Protein AF-A0A961CXF4-F1 (afdb_monomer_lite)

Sequence (106 aa):
MPPSPPNDPLGRQRLSGFVAPPQRRCVPLQGPDESPSSSRGDRNREHRPACDPPIRRRPVTARDLDQIAIATLRFLAVDQVEAAKSGHPGAPLGLAPAAHVLWSRF

Foldseek 3Di:
DPDDDDDDPPPPDDDPDCPDDPPPDPDPDDDDDDDDDDDDDDPPPDPPPDDDDPPDDDDQDPVNVLVVQLVVQLVVLVVVCVVVVDDDSVVSNVCSNVVSCVVVPD

pLDDT: mean 72.76, std 18.28, range [39.41, 96.0]

Structure (mmCIF, N/CA/C/O backbone):
data_AF-A0A961CXF4-F1
#
_entry.id   AF-A0A961CXF4-F1
#
loop_
_atom_site.group_PDB
_atom_site.id
_atom_site.type_symbol
_atom_site.label_atom_id
_atom_site.label_alt_id
_atom_site.label_comp_id
_atom_site.label_asym_id
_atom_site.label_entity_id
_atom_site.label_seq_id
_atom_site.pdbx_PDB_ins_code
_atom_site.Cartn_x
_atom_site.Cart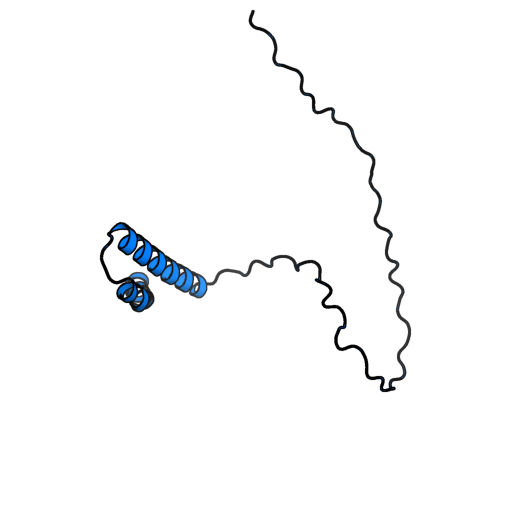n_y
_atom_site.Cartn_z
_atom_site.occupancy
_atom_site.B_iso_or_equiv
_atom_site.auth_seq_id
_atom_site.auth_comp_id
_atom_site.auth_asym_id
_atom_site.auth_atom_id
_atom_site.pdbx_PDB_model_num
ATOM 1 N N . MET A 1 1 ? 49.781 36.080 10.742 1.00 65.75 1 MET A N 1
ATOM 2 C CA . MET A 1 1 ? 49.097 36.705 9.588 1.00 65.75 1 MET A CA 1
ATOM 3 C C . MET A 1 1 ? 48.894 35.637 8.530 1.00 65.75 1 MET A C 1
ATOM 5 O O . MET A 1 1 ? 49.873 35.207 7.935 1.00 65.75 1 MET A O 1
ATOM 9 N N . PRO A 1 2 ? 47.685 35.065 8.473 1.00 56.41 2 PRO A N 1
ATOM 10 C CA . PRO A 1 2 ? 46.761 35.339 7.361 1.00 56.41 2 PRO A CA 1
ATOM 11 C C . PRO A 1 2 ? 45.579 36.264 7.750 1.00 56.41 2 PRO A C 1
ATOM 13 O O . PRO A 1 2 ? 45.368 36.494 8.941 1.00 56.41 2 PRO A O 1
ATOM 16 N N . PRO A 1 3 ? 44.901 36.865 6.749 1.00 65.75 3 PRO A N 1
ATOM 17 C CA . PRO A 1 3 ? 44.112 38.101 6.859 1.00 65.75 3 PRO A CA 1
ATOM 18 C C . PRO A 1 3 ? 42.637 37.933 7.275 1.00 65.75 3 PRO A C 1
ATOM 20 O O . PRO A 1 3 ? 42.062 36.851 7.191 1.00 65.75 3 PRO A O 1
ATOM 23 N N . SER A 1 4 ? 42.053 39.059 7.701 1.00 70.56 4 SER A N 1
ATOM 24 C CA . SER A 1 4 ? 40.657 39.291 8.095 1.00 70.56 4 SER A CA 1
ATOM 25 C C . SER A 1 4 ? 39.613 38.785 7.083 1.00 70.56 4 SER A C 1
ATOM 27 O O . SER A 1 4 ? 39.882 38.803 5.879 1.00 70.56 4 SER A O 1
ATOM 29 N N . PRO A 1 5 ? 38.403 38.398 7.541 1.00 72.31 5 PRO A N 1
ATOM 30 C CA . PRO A 1 5 ? 37.320 37.983 6.655 1.00 72.31 5 PRO A CA 1
ATOM 31 C C . PRO A 1 5 ? 36.855 39.123 5.722 1.00 72.31 5 PRO A C 1
ATOM 33 O O . PRO A 1 5 ? 36.889 40.294 6.114 1.00 72.31 5 PRO A O 1
ATOM 36 N N . PRO A 1 6 ? 36.423 38.792 4.491 1.00 67.56 6 PRO A N 1
ATOM 37 C CA . PRO A 1 6 ? 35.954 39.752 3.498 1.00 67.56 6 PRO A CA 1
ATOM 38 C C . PRO A 1 6 ? 34.571 40.337 3.829 1.00 67.56 6 PRO A C 1
ATOM 40 O O . PRO A 1 6 ? 33.699 39.665 4.370 1.00 67.56 6 PRO A O 1
ATOM 43 N N . ASN A 1 7 ? 34.419 41.608 3.448 1.00 59.34 7 ASN A N 1
ATOM 44 C CA . ASN A 1 7 ? 33.251 42.481 3.561 1.00 59.34 7 ASN A CA 1
ATOM 45 C C . ASN A 1 7 ? 31.908 41.822 3.204 1.00 59.34 7 ASN A C 1
ATOM 47 O O . ASN A 1 7 ? 31.755 41.301 2.101 1.00 59.34 7 ASN A O 1
ATOM 51 N N . ASP A 1 8 ? 30.918 41.980 4.087 1.00 58.62 8 ASP A N 1
ATOM 52 C CA . ASP A 1 8 ? 29.492 41.796 3.803 1.00 58.62 8 ASP A CA 1
ATOM 53 C C . ASP A 1 8 ? 29.010 42.837 2.769 1.00 58.62 8 ASP A C 1
ATOM 55 O O . ASP A 1 8 ? 28.983 44.032 3.076 1.00 58.62 8 ASP A O 1
ATOM 59 N N . PRO A 1 9 ? 28.577 42.445 1.555 1.00 58.28 9 PRO A N 1
ATOM 60 C CA . PRO A 1 9 ? 28.063 43.381 0.557 1.00 58.28 9 PRO A CA 1
ATOM 61 C C . PRO A 1 9 ? 26.539 43.562 0.631 1.00 58.28 9 PRO A C 1
ATOM 63 O O . PRO A 1 9 ? 25.942 44.145 -0.271 1.00 58.28 9 PRO A O 1
ATOM 66 N N . LEU A 1 10 ? 25.874 43.089 1.688 1.00 51.78 10 LEU A N 1
ATOM 67 C CA . LEU A 1 10 ? 24.434 43.282 1.857 1.00 51.78 10 LEU A CA 1
ATOM 68 C C . LEU A 1 10 ? 24.177 44.491 2.744 1.00 51.78 10 LEU A C 1
ATOM 70 O O . LEU A 1 10 ? 23.762 44.411 3.900 1.00 51.78 10 LEU A O 1
ATOM 74 N N . GLY A 1 11 ? 24.432 45.643 2.122 1.00 45.69 11 GLY A N 1
ATOM 75 C CA . GLY A 1 11 ? 23.940 46.937 2.544 1.00 45.69 11 GLY A CA 1
ATOM 76 C C . GLY A 1 11 ? 22.457 46.843 2.872 1.00 45.69 11 GLY A C 1
ATOM 77 O O . GLY A 1 11 ? 21.593 46.735 2.003 1.00 45.69 11 GLY A O 1
ATOM 78 N N . ARG A 1 12 ? 22.192 46.903 4.171 1.00 58.22 12 ARG A N 1
ATOM 79 C CA . ARG A 1 12 ? 20.904 47.152 4.798 1.00 58.22 12 ARG A CA 1
ATOM 80 C C . ARG A 1 12 ? 20.362 48.488 4.277 1.00 58.22 12 ARG A C 1
ATOM 82 O O . ARG A 1 12 ? 20.517 49.516 4.925 1.00 58.22 12 ARG A O 1
ATOM 89 N N . GLN A 1 13 ? 19.741 48.479 3.099 1.00 52.22 13 GLN A N 1
ATOM 90 C CA . GLN A 1 13 ? 19.024 49.626 2.553 1.00 52.22 13 GLN A CA 1
ATOM 91 C C . GLN A 1 13 ? 17.523 49.355 2.559 1.00 52.22 13 GLN A C 1
ATOM 93 O O . GLN A 1 13 ? 16.934 48.670 1.730 1.00 52.22 13 GLN A O 1
ATOM 98 N N . ARG A 1 14 ? 16.946 49.929 3.607 1.00 56.44 14 ARG A N 1
ATOM 99 C CA . ARG A 1 14 ? 15.556 50.284 3.836 1.00 56.44 14 ARG A CA 1
ATOM 100 C C . ARG A 1 14 ? 14.962 50.967 2.592 1.00 56.44 14 ARG A C 1
ATOM 102 O O . ARG A 1 14 ? 15.204 52.146 2.379 1.00 56.44 14 ARG A O 1
ATOM 109 N N . LEU A 1 15 ? 14.153 50.245 1.823 1.00 50.47 15 LEU A N 1
ATOM 110 C CA . LEU A 1 15 ? 13.222 50.808 0.837 1.00 50.47 15 LEU A CA 1
ATOM 111 C C . LEU A 1 15 ? 11.818 50.663 1.449 1.00 50.47 15 LEU A C 1
ATOM 113 O O . LEU A 1 15 ? 11.249 49.580 1.461 1.00 50.47 15 LEU A O 1
ATOM 117 N N . SER A 1 16 ? 11.276 51.628 2.202 1.00 55.47 16 SER A N 1
ATOM 118 C CA . SER A 1 16 ? 10.630 52.849 1.684 1.00 55.47 16 SER A CA 1
ATOM 119 C C . SER A 1 16 ? 9.969 52.640 0.318 1.00 55.47 16 SER A C 1
ATOM 121 O O . SER A 1 16 ? 10.325 53.270 -0.668 1.00 55.47 16 SER A O 1
ATOM 123 N N . GLY A 1 17 ? 9.016 51.710 0.278 1.00 51.38 17 GLY A N 1
ATOM 124 C CA . GLY A 1 17 ? 8.198 51.407 -0.895 1.00 51.38 17 GLY A CA 1
ATOM 125 C C . GLY A 1 17 ? 6.885 50.736 -0.505 1.00 51.38 17 GLY A C 1
ATOM 126 O O . GLY A 1 17 ? 6.444 49.807 -1.170 1.00 51.38 17 GLY A O 1
ATOM 127 N N . PHE A 1 18 ? 6.276 51.165 0.606 1.00 48.94 18 PHE A N 1
ATOM 128 C CA . PHE A 1 18 ? 4.901 50.806 0.948 1.00 48.94 18 PHE A CA 1
ATOM 129 C C . PHE A 1 18 ? 3.971 51.569 -0.003 1.00 48.94 18 PHE A C 1
ATOM 131 O O . PHE A 1 18 ? 3.428 52.618 0.337 1.00 48.94 18 PHE A O 1
ATOM 138 N N . VAL A 1 19 ? 3.835 51.074 -1.233 1.00 54.25 19 VAL A N 1
ATOM 139 C CA . VAL A 1 19 ? 2.686 51.420 -2.068 1.00 54.25 19 VAL A CA 1
ATOM 140 C C . VAL A 1 19 ? 1.498 50.722 -1.424 1.00 54.25 19 VAL A C 1
ATOM 142 O O . VAL A 1 19 ? 1.289 49.520 -1.585 1.00 54.25 19 VAL A O 1
ATOM 145 N N . ALA A 1 20 ? 0.773 51.481 -0.607 1.00 53.50 20 ALA A N 1
ATOM 146 C CA . ALA A 1 20 ? -0.490 51.050 -0.047 1.00 53.50 20 ALA A CA 1
ATOM 147 C C . ALA A 1 20 ? -1.431 50.651 -1.201 1.00 53.50 20 ALA A C 1
ATOM 149 O O . ALA A 1 20 ? -1.576 51.421 -2.156 1.00 53.50 20 ALA A O 1
ATOM 150 N N . PRO A 1 21 ? -2.077 49.475 -1.148 1.00 57.41 21 PRO A N 1
ATOM 151 C CA . PRO A 1 21 ? -3.104 49.133 -2.121 1.00 57.41 21 PRO A CA 1
ATOM 152 C C . PRO A 1 21 ? -4.257 50.147 -2.011 1.00 57.41 21 PRO A C 1
ATOM 154 O O . PRO A 1 21 ? -4.608 50.542 -0.893 1.00 57.41 21 PRO A O 1
ATOM 157 N N . PRO A 1 22 ? -4.871 50.589 -3.127 1.00 55.38 22 PRO A N 1
ATOM 158 C CA . PRO A 1 22 ? -6.020 51.476 -3.053 1.00 55.38 22 PRO A CA 1
ATOM 159 C C . PRO A 1 22 ? -7.142 50.760 -2.301 1.00 55.38 22 PRO A C 1
ATOM 161 O O . PRO A 1 22 ? -7.634 49.713 -2.728 1.00 55.38 22 PRO A O 1
ATOM 164 N N . GLN A 1 23 ? -7.522 51.336 -1.161 1.00 48.78 23 GLN A N 1
ATOM 165 C CA . GLN A 1 23 ? -8.682 50.955 -0.370 1.00 48.78 23 GLN A CA 1
ATOM 166 C C . GLN A 1 23 ? -9.907 50.958 -1.289 1.00 48.78 23 GLN A C 1
ATOM 168 O O . GLN A 1 23 ? -10.461 52.010 -1.617 1.00 48.78 23 GLN A O 1
ATOM 173 N N . ARG A 1 24 ? -10.316 49.770 -1.743 1.00 47.16 24 ARG A N 1
ATOM 174 C CA . ARG A 1 24 ? -11.612 49.569 -2.383 1.00 47.16 24 ARG A CA 1
ATOM 175 C C . ARG A 1 24 ? -12.667 49.944 -1.349 1.00 47.16 24 ARG A C 1
ATOM 177 O O . ARG A 1 24 ? -12.943 49.174 -0.437 1.00 47.16 24 ARG A O 1
ATOM 184 N N . ARG A 1 25 ? -13.225 51.149 -1.488 1.00 48.16 25 ARG A N 1
ATOM 185 C CA . ARG A 1 25 ? -14.447 51.577 -0.802 1.00 48.16 25 ARG A CA 1
ATOM 186 C C . ARG A 1 25 ? -15.484 50.459 -0.922 1.00 48.16 25 ARG A C 1
ATOM 188 O O . ARG A 1 25 ? -15.942 50.170 -2.026 1.00 48.16 25 ARG A O 1
ATOM 195 N N . CYS A 1 26 ? -15.870 49.864 0.203 1.00 42.22 26 CYS A N 1
ATOM 196 C CA . CYS A 1 26 ? -17.139 49.159 0.311 1.00 42.22 26 CYS A CA 1
ATOM 197 C C . CYS A 1 26 ? -18.247 50.200 0.128 1.00 42.22 26 CYS A C 1
ATOM 199 O O . CYS A 1 26 ? -18.550 50.958 1.046 1.00 42.22 26 CYS A O 1
ATOM 201 N N . VAL A 1 27 ? -18.797 50.293 -1.080 1.00 62.22 27 VAL A N 1
ATOM 202 C CA . VAL A 1 27 ? -20.046 51.022 -1.311 1.00 62.22 27 VAL A CA 1
ATOM 203 C C . VAL A 1 27 ? -21.184 50.128 -0.802 1.00 62.22 27 VAL A C 1
ATOM 205 O O . VAL A 1 27 ? -21.210 48.952 -1.170 1.00 62.22 27 VAL A O 1
ATOM 208 N N . PRO A 1 28 ? -22.116 50.626 0.030 1.00 44.16 28 PRO A N 1
ATOM 209 C CA . PRO A 1 28 ? -23.332 49.890 0.352 1.00 44.16 28 PRO A CA 1
ATOM 210 C C . PRO A 1 28 ? -24.204 49.846 -0.906 1.00 44.16 28 PRO A C 1
ATOM 212 O O . PRO A 1 28 ? -24.585 50.891 -1.432 1.00 44.16 28 PRO A O 1
ATOM 215 N N . LEU A 1 29 ? -24.483 48.649 -1.422 1.00 48.62 29 LEU A N 1
ATOM 216 C CA . LEU A 1 29 ? -25.387 48.480 -2.557 1.00 48.62 29 LEU A CA 1
ATOM 217 C C . LEU A 1 29 ? -26.829 48.574 -2.043 1.00 48.62 29 LEU A C 1
ATOM 219 O O . LEU A 1 29 ? -27.333 47.674 -1.375 1.00 48.62 29 LEU A O 1
ATOM 223 N N . GLN A 1 30 ? -27.440 49.723 -2.312 1.00 49.91 30 GLN A N 1
ATOM 224 C CA . GLN A 1 30 ? -28.836 50.041 -2.054 1.00 49.91 30 GLN A CA 1
ATOM 225 C C . GLN A 1 30 ? -29.736 49.369 -3.107 1.00 49.91 30 GLN A C 1
ATOM 227 O O . GLN A 1 30 ? -29.484 49.525 -4.299 1.00 49.91 30 GLN A O 1
ATOM 232 N N . GLY A 1 31 ? -30.822 48.731 -2.656 1.00 40.09 31 GLY A N 1
ATOM 233 C CA . GLY A 1 31 ? -32.089 48.649 -3.398 1.00 40.09 31 GLY A CA 1
ATOM 234 C C . GLY A 1 31 ? -32.428 47.320 -4.097 1.00 40.09 31 GLY A C 1
ATOM 235 O O . GLY A 1 31 ? -31.704 46.915 -5.004 1.00 40.09 31 GLY A O 1
ATOM 236 N N . PRO A 1 32 ? -33.552 46.668 -3.733 1.00 62.78 32 PRO A N 1
ATOM 237 C CA . PRO A 1 32 ? -34.224 45.671 -4.561 1.00 62.78 32 PRO A CA 1
ATOM 238 C C . PRO A 1 32 ? -35.212 46.376 -5.501 1.00 62.78 32 PRO A C 1
ATOM 240 O O . PRO A 1 32 ? -35.991 47.182 -5.012 1.00 62.78 32 PRO A O 1
ATOM 243 N N . ASP A 1 33 ? -35.176 46.103 -6.807 1.00 45.22 33 ASP A N 1
ATOM 244 C CA . ASP A 1 33 ? -36.366 45.750 -7.597 1.00 45.22 33 ASP A CA 1
ATOM 245 C C . ASP A 1 33 ? -36.017 45.452 -9.072 1.00 45.22 33 ASP A C 1
ATOM 247 O O . ASP A 1 33 ? -35.056 45.985 -9.625 1.00 45.22 33 ASP A O 1
ATOM 251 N N . GLU A 1 34 ? -36.844 44.591 -9.664 1.00 39.41 34 GLU A N 1
ATOM 252 C CA . GLU A 1 34 ? -37.056 44.350 -11.101 1.00 39.41 34 GLU A CA 1
ATOM 253 C C . GLU A 1 34 ? -36.006 43.565 -11.926 1.00 39.41 34 GLU A C 1
ATOM 255 O O . GLU A 1 34 ? -35.101 44.078 -12.582 1.00 39.41 34 GLU A O 1
ATOM 260 N N . SER A 1 35 ? -36.248 42.250 -12.014 1.00 47.97 35 SER A N 1
ATOM 261 C CA . SER A 1 35 ? -36.147 41.507 -13.293 1.00 47.97 35 SER A CA 1
ATOM 262 C C . SER A 1 35 ? -37.350 41.886 -14.192 1.00 47.97 35 SER A C 1
ATOM 264 O O . SER A 1 35 ? -38.299 42.424 -13.630 1.00 47.97 35 SER A O 1
ATOM 266 N N . PRO A 1 36 ? -37.465 41.538 -15.500 1.00 58.72 36 PRO A N 1
ATOM 267 C CA . PRO A 1 36 ? -36.594 40.729 -16.362 1.00 58.72 36 PRO A CA 1
ATOM 268 C C . PRO A 1 36 ? -36.371 41.323 -17.781 1.00 58.72 36 PRO A C 1
ATOM 270 O O . PRO A 1 36 ? -37.243 41.961 -18.358 1.00 58.72 36 PRO A O 1
ATOM 273 N N . SER A 1 37 ? -35.270 40.983 -18.457 1.00 44.16 37 SER A N 1
ATOM 274 C CA . SER A 1 37 ? -35.331 40.825 -19.921 1.00 44.16 37 SER A CA 1
ATOM 275 C C . SER A 1 37 ? -34.236 39.909 -20.458 1.00 44.16 37 SER A C 1
ATOM 277 O O . SER A 1 37 ? -33.054 39.996 -20.139 1.00 44.16 37 SER A O 1
ATOM 279 N N . SER A 1 38 ? -34.706 38.973 -21.273 1.00 51.56 38 SER A N 1
ATOM 280 C CA . SER A 1 38 ? -33.958 38.087 -22.150 1.00 51.56 38 SER A CA 1
ATOM 281 C C . SER A 1 38 ? -32.921 38.850 -22.974 1.00 51.56 38 SER A C 1
ATOM 283 O O . SER A 1 38 ? -33.275 39.764 -23.713 1.00 51.56 38 SER A O 1
ATOM 285 N N . SER A 1 39 ? -31.663 38.417 -22.930 1.00 54.59 39 SER A N 1
ATOM 286 C CA . SER A 1 39 ? -30.711 38.630 -24.022 1.00 54.59 39 SER A CA 1
ATOM 287 C C . SER A 1 39 ? -29.677 37.512 -24.021 1.00 54.59 39 SER A C 1
ATOM 289 O O . SER A 1 39 ? -28.837 37.377 -23.136 1.00 54.59 39 SER A O 1
ATOM 291 N N . ARG A 1 40 ? -29.818 36.657 -25.032 1.00 57.28 40 ARG A N 1
ATOM 292 C CA . ARG A 1 40 ? -28.861 35.635 -25.445 1.00 57.28 40 ARG A CA 1
ATOM 293 C C . ARG A 1 40 ? -27.521 36.311 -25.743 1.00 57.28 40 ARG A C 1
ATOM 295 O O . ARG A 1 40 ? -27.489 37.210 -26.573 1.00 57.28 40 ARG A O 1
ATOM 302 N N . GLY A 1 41 ? -26.438 35.820 -25.148 1.00 53.22 41 GLY A N 1
ATOM 303 C CA . GLY A 1 41 ? -25.080 36.189 -25.553 1.00 53.22 41 GLY A CA 1
ATOM 304 C C . GLY A 1 41 ? -24.131 36.389 -24.382 1.00 53.22 41 GLY A C 1
ATOM 305 O O . GLY A 1 41 ? -23.891 37.519 -24.006 1.00 53.22 41 GLY A O 1
ATOM 306 N N . ASP A 1 42 ? -23.650 35.286 -23.800 1.00 53.75 42 ASP A N 1
ATOM 307 C CA . ASP A 1 42 ? -22.254 35.106 -23.359 1.00 53.75 42 ASP A CA 1
ATOM 308 C C . ASP A 1 42 ? -22.140 33.818 -22.530 1.00 53.75 42 ASP A C 1
ATOM 310 O O . ASP A 1 42 ? -22.243 33.807 -21.305 1.00 53.75 42 ASP A O 1
ATOM 314 N N . ARG A 1 43 ? -21.924 32.679 -23.204 1.00 59.59 43 ARG A N 1
ATOM 315 C CA . ARG A 1 43 ? -21.520 31.425 -22.531 1.00 59.59 43 ARG A CA 1
ATOM 316 C C . ARG A 1 43 ? -20.026 31.398 -22.191 1.00 59.59 43 ARG A C 1
ATOM 318 O O . ARG A 1 43 ? -19.516 30.353 -21.807 1.00 59.59 43 ARG A O 1
ATOM 325 N N . ASN A 1 44 ? -19.340 32.529 -22.324 1.00 61.00 44 ASN A N 1
ATOM 326 C CA . ASN A 1 44 ? -17.925 32.675 -22.014 1.00 61.00 44 ASN A CA 1
ATOM 327 C C . ASN A 1 44 ? -17.708 33.688 -20.883 1.00 61.00 44 ASN A C 1
ATOM 329 O O . ASN A 1 44 ? -16.811 34.520 -20.936 1.00 61.00 44 ASN A O 1
ATOM 333 N N . ARG A 1 45 ? -18.575 33.642 -19.864 1.00 57.31 45 ARG A N 1
ATOM 334 C CA . ARG A 1 45 ? -18.447 34.470 -18.667 1.00 57.31 45 ARG A CA 1
ATOM 335 C C . ARG A 1 45 ? -17.292 33.937 -17.825 1.00 57.31 45 ARG A C 1
ATOM 337 O O . ARG A 1 45 ? -17.464 32.963 -17.099 1.00 57.31 45 ARG A O 1
ATOM 344 N N . GLU A 1 46 ? -16.135 34.571 -17.987 1.00 62.00 46 GLU A N 1
ATOM 345 C CA . GLU A 1 46 ? -14.983 34.595 -17.085 1.00 62.00 46 GLU A CA 1
ATOM 346 C C . GLU A 1 46 ? -14.894 33.416 -16.098 1.00 62.00 46 GLU A C 1
ATOM 348 O O . GLU A 1 46 ? -15.311 33.512 -14.940 1.00 62.00 46 GLU A O 1
ATOM 353 N N . HIS A 1 47 ? -14.208 32.343 -16.500 1.00 57.72 47 HIS A N 1
ATOM 354 C CA . HIS A 1 47 ? -13.478 31.514 -15.540 1.00 57.72 47 HIS A CA 1
ATOM 355 C C . HIS A 1 47 ? -12.289 32.346 -15.036 1.00 57.72 47 HIS A C 1
ATOM 357 O O . HIS A 1 47 ? -11.133 32.088 -15.362 1.00 57.72 47 HIS A O 1
ATOM 363 N N . ARG A 1 48 ? -12.574 33.436 -14.309 1.00 56.81 48 ARG A N 1
ATOM 364 C CA . ARG A 1 48 ? -11.536 34.146 -13.569 1.00 56.81 48 ARG A CA 1
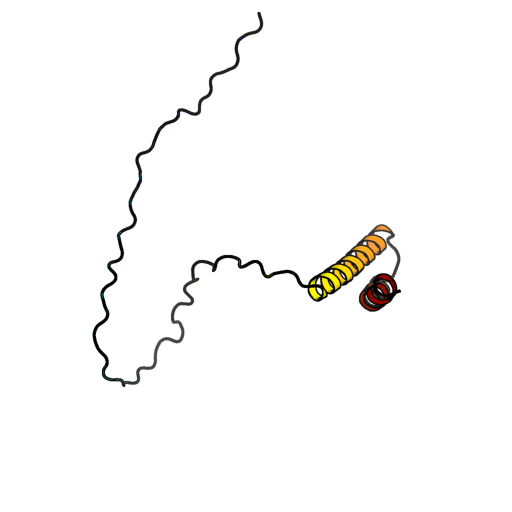ATOM 365 C C . ARG A 1 48 ? -10.945 33.120 -12.611 1.00 56.81 48 ARG A C 1
ATOM 367 O O . ARG A 1 48 ? -11.715 32.589 -11.807 1.00 56.81 48 ARG A O 1
ATOM 374 N N . PRO A 1 49 ? -9.635 32.826 -12.677 1.00 61.59 49 PRO A N 1
ATOM 375 C CA . PRO A 1 49 ? -9.014 32.029 -11.642 1.00 61.59 49 PRO A CA 1
ATOM 376 C C . PRO A 1 49 ? -9.195 32.825 -10.355 1.00 61.59 49 PRO A C 1
ATOM 378 O O . PRO A 1 49 ? -8.640 33.914 -10.190 1.00 61.59 49 PRO A O 1
ATOM 381 N N . ALA A 1 50 ? -10.077 32.345 -9.481 1.00 66.94 50 ALA A N 1
ATOM 382 C CA . ALA A 1 50 ? -10.097 32.827 -8.118 1.00 66.94 50 ALA A CA 1
ATOM 383 C C . ALA A 1 50 ? -8.671 32.657 -7.578 1.00 66.94 50 ALA A C 1
ATOM 385 O O . ALA A 1 50 ? -8.032 31.647 -7.870 1.00 66.94 50 ALA A O 1
ATOM 386 N N . CYS A 1 51 ? -8.164 33.64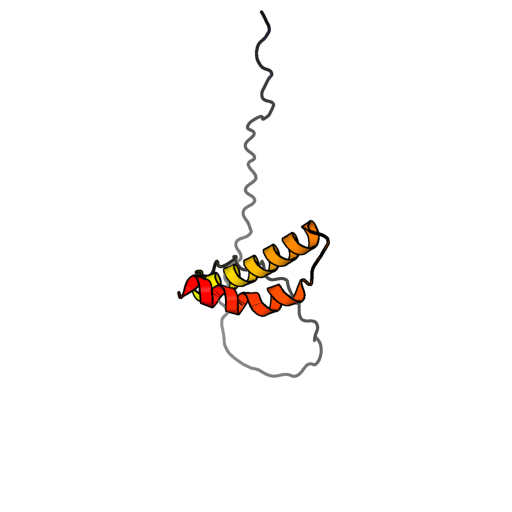2 -6.826 1.00 60.19 51 CYS A N 1
ATOM 387 C CA . CYS A 1 51 ? -6.998 33.417 -5.974 1.00 60.19 51 CYS A CA 1
ATOM 388 C C . CYS A 1 51 ? -7.183 32.071 -5.274 1.00 60.19 51 CYS A C 1
ATOM 390 O O . CYS A 1 51 ? -8.246 31.853 -4.682 1.00 60.19 51 CYS A O 1
ATOM 392 N N . ASP A 1 52 ? -6.187 31.190 -5.391 1.00 74.69 52 ASP A N 1
ATOM 393 C CA . ASP A 1 52 ? -6.268 29.841 -4.847 1.00 74.69 52 ASP A CA 1
ATOM 394 C C . ASP A 1 52 ? -6.765 29.902 -3.396 1.00 74.69 52 ASP A C 1
ATOM 396 O O . ASP A 1 52 ? -6.210 30.656 -2.583 1.00 74.69 52 ASP A O 1
ATOM 400 N N . PRO A 1 53 ? -7.840 29.170 -3.050 1.00 76.19 53 PRO A N 1
ATOM 401 C CA . PRO A 1 53 ? -8.306 29.140 -1.678 1.00 76.19 53 PRO A CA 1
ATOM 402 C C . PRO A 1 53 ? -7.181 28.600 -0.786 1.00 76.19 53 PRO A C 1
ATOM 404 O O . PRO A 1 53 ? -6.423 27.721 -1.210 1.00 76.19 53 PRO A O 1
ATOM 407 N N . PRO A 1 54 ? -7.057 29.088 0.462 1.00 75.81 54 PRO A N 1
ATOM 408 C CA . PRO A 1 54 ? -6.022 28.601 1.361 1.00 75.81 54 PRO A CA 1
ATOM 409 C C . PRO A 1 54 ? -6.144 27.081 1.504 1.00 75.81 54 PRO A C 1
ATOM 411 O O . PRO A 1 54 ? -7.236 26.562 1.753 1.00 75.81 54 PRO A O 1
ATOM 414 N N . ILE A 1 55 ? -5.021 26.369 1.345 1.00 78.88 55 ILE A N 1
ATOM 415 C CA . ILE A 1 55 ? -4.945 24.908 1.481 1.00 78.88 55 ILE A CA 1
ATOM 416 C C . ILE A 1 55 ? -5.413 24.531 2.893 1.00 78.88 55 ILE A C 1
ATOM 418 O O . ILE A 1 55 ? -4.659 24.592 3.868 1.00 78.88 55 ILE A O 1
ATOM 422 N N . ARG A 1 56 ? -6.684 24.144 3.027 1.00 83.06 56 ARG A N 1
ATOM 423 C CA . ARG A 1 56 ? -7.248 23.697 4.301 1.00 83.06 56 ARG A CA 1
ATOM 424 C C . ARG A 1 56 ? -6.808 22.258 4.537 1.00 83.06 56 ARG A C 1
ATOM 426 O O . ARG A 1 56 ? -7.370 21.334 3.952 1.00 83.06 56 ARG A O 1
ATOM 433 N N . ARG A 1 57 ? -5.815 22.058 5.410 1.00 83.94 57 ARG A N 1
ATOM 434 C CA . ARG A 1 57 ? -5.422 20.714 5.858 1.00 83.94 57 ARG A CA 1
ATOM 435 C C . ARG A 1 57 ? -6.618 20.061 6.550 1.00 83.94 57 ARG A C 1
ATOM 437 O O . ARG A 1 57 ? -7.120 20.577 7.549 1.00 83.94 57 ARG A O 1
ATOM 444 N N . ARG A 1 58 ? -7.114 18.958 5.990 1.00 87.56 58 ARG A N 1
ATOM 445 C CA . ARG A 1 58 ? -8.134 18.140 6.651 1.00 87.56 58 ARG A CA 1
ATOM 446 C C . ARG A 1 58 ? -7.468 17.299 7.743 1.00 87.56 58 ARG A C 1
ATOM 448 O O . ARG A 1 58 ? -6.327 16.878 7.550 1.00 87.56 58 ARG A O 1
ATOM 455 N N . PRO A 1 59 ? -8.143 17.085 8.884 1.00 88.62 59 PRO A N 1
ATOM 456 C CA . PRO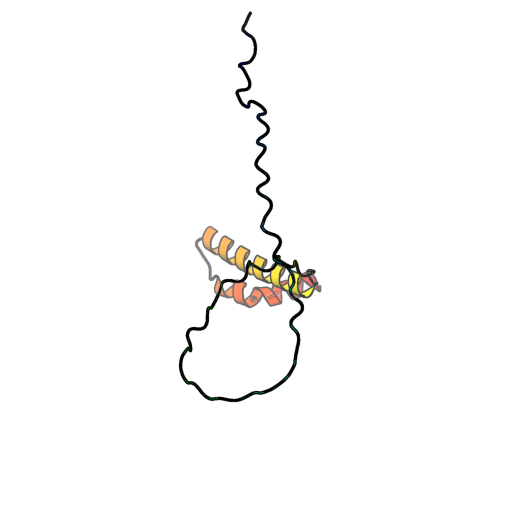 A 1 59 ? -7.646 16.169 9.896 1.00 88.62 59 PRO A CA 1
ATOM 457 C C . PRO A 1 59 ? -7.607 14.762 9.302 1.00 88.62 59 PRO A C 1
ATOM 459 O O . PRO A 1 59 ? -8.557 14.335 8.648 1.00 88.62 59 PRO A O 1
ATOM 462 N N . VAL A 1 60 ? -6.492 14.073 9.513 1.00 92.06 60 VAL A N 1
ATOM 463 C CA . VAL A 1 60 ? -6.303 12.698 9.060 1.00 92.06 60 VAL A CA 1
ATOM 464 C C . VAL A 1 60 ? -7.105 11.772 9.968 1.00 92.06 60 VAL A C 1
ATOM 466 O O . VAL A 1 60 ? -7.010 11.865 11.193 1.00 92.06 60 VAL A O 1
ATOM 469 N N . THR A 1 61 ? -7.909 10.897 9.374 1.00 95.19 61 THR A N 1
ATOM 470 C CA . THR A 1 61 ? -8.698 9.891 10.094 1.00 95.19 61 THR A CA 1
ATOM 471 C C . THR A 1 61 ? -8.001 8.530 10.080 1.00 95.19 61 THR A C 1
ATOM 473 O O . THR A 1 61 ? -7.108 8.281 9.273 1.00 95.19 61 THR A O 1
ATOM 476 N N . ALA A 1 62 ? -8.432 7.604 10.942 1.00 89.75 62 ALA A N 1
ATOM 477 C CA . ALA A 1 62 ? -7.905 6.235 10.946 1.00 89.75 62 ALA A CA 1
ATOM 478 C C . ALA A 1 62 ? -8.084 5.533 9.586 1.00 89.75 62 ALA A C 1
ATOM 480 O O . ALA A 1 62 ? -7.178 4.853 9.118 1.00 89.75 62 ALA A O 1
ATOM 481 N N . ARG A 1 63 ? -9.211 5.780 8.903 1.00 90.69 63 ARG A N 1
ATOM 482 C CA . ARG A 1 63 ? -9.471 5.245 7.560 1.00 90.69 63 ARG A CA 1
ATOM 483 C C . ARG A 1 63 ? -8.496 5.797 6.519 1.00 90.69 63 ARG A C 1
ATOM 485 O O . ARG A 1 63 ? -8.110 5.067 5.610 1.00 90.69 63 ARG A O 1
ATOM 492 N N . ASP A 1 64 ? -8.101 7.061 6.648 1.00 93.75 64 ASP A N 1
ATOM 493 C CA . ASP A 1 64 ? -7.092 7.653 5.766 1.00 93.75 64 ASP A CA 1
ATOM 494 C C . ASP A 1 64 ? -5.729 6.989 5.990 1.00 93.75 64 ASP A C 1
ATOM 496 O O . ASP A 1 64 ? -5.028 6.694 5.025 1.00 93.75 64 ASP A O 1
ATOM 500 N N . LEU A 1 65 ? -5.376 6.679 7.244 1.00 94.19 65 LEU A N 1
ATOM 501 C CA . LEU A 1 65 ? -4.144 5.948 7.547 1.00 94.19 65 LEU A CA 1
ATOM 502 C C . LEU A 1 65 ? -4.158 4.522 7.003 1.00 94.19 65 LEU A C 1
ATOM 504 O O . LEU A 1 65 ? -3.150 4.092 6.448 1.00 94.19 65 LEU A O 1
ATOM 508 N N . ASP A 1 66 ? -5.288 3.819 7.089 1.00 94.12 66 ASP A N 1
ATOM 509 C CA . ASP A 1 66 ? -5.441 2.497 6.475 1.00 94.12 66 ASP A CA 1
ATOM 510 C C . ASP A 1 66 ? -5.225 2.567 4.955 1.00 94.12 66 ASP A C 1
ATOM 512 O O . ASP A 1 66 ? -4.513 1.746 4.377 1.00 94.12 66 ASP A O 1
ATOM 516 N N . GLN A 1 67 ? -5.793 3.577 4.288 1.00 94.50 67 GLN A N 1
ATOM 517 C CA . GLN A 1 67 ? -5.603 3.763 2.848 1.00 94.50 67 GLN A CA 1
ATOM 518 C C . GLN A 1 67 ? -4.158 4.096 2.484 1.00 94.50 67 GLN A C 1
ATOM 520 O O . GLN A 1 67 ? -3.643 3.550 1.506 1.00 94.50 67 GLN A O 1
ATOM 525 N N . ILE A 1 68 ? -3.501 4.955 3.266 1.00 95.50 68 ILE A N 1
ATOM 526 C CA . ILE A 1 68 ? -2.085 5.281 3.084 1.00 95.50 68 ILE A CA 1
ATOM 527 C C . ILE A 1 68 ? -1.236 4.025 3.285 1.00 95.50 68 ILE A C 1
ATOM 529 O O . ILE A 1 68 ? -0.400 3.736 2.439 1.00 95.50 68 ILE A O 1
ATOM 533 N N . ALA A 1 69 ? -1.481 3.235 4.331 1.00 95.44 69 ALA A N 1
ATOM 534 C CA . ALA A 1 69 ? -0.754 1.994 4.586 1.00 95.44 69 ALA A CA 1
ATOM 535 C C . ALA A 1 69 ? -0.899 0.995 3.427 1.00 95.44 69 ALA A C 1
ATOM 537 O O . ALA A 1 69 ? 0.102 0.484 2.922 1.00 95.44 69 ALA A O 1
ATOM 538 N N . ILE A 1 70 ? -2.125 0.781 2.936 1.00 95.19 70 ILE A N 1
ATOM 539 C CA . ILE A 1 70 ? -2.385 -0.091 1.782 1.00 95.19 70 ILE A CA 1
ATOM 540 C C . ILE A 1 70 ? -1.682 0.443 0.525 1.00 95.19 70 ILE A C 1
ATOM 542 O O . ILE A 1 70 ? -1.093 -0.335 -0.225 1.00 95.19 70 ILE A O 1
ATOM 546 N N . ALA A 1 71 ? -1.732 1.754 0.272 1.00 96.00 71 ALA A N 1
ATOM 547 C CA . ALA A 1 71 ? -1.049 2.367 -0.867 1.00 96.00 71 ALA A CA 1
ATOM 548 C C . ALA A 1 71 ? 0.474 2.193 -0.772 1.00 96.00 71 ALA A C 1
ATOM 550 O O . ALA A 1 71 ? 1.101 1.789 -1.751 1.00 96.00 71 ALA A O 1
ATOM 551 N N . THR A 1 72 ? 1.053 2.406 0.409 1.00 95.56 72 THR A N 1
ATOM 552 C CA . THR A 1 72 ? 2.477 2.178 0.676 1.00 95.56 72 THR A CA 1
ATOM 553 C C . THR A 1 72 ? 2.864 0.728 0.412 1.00 95.56 72 THR A C 1
ATOM 555 O O . THR A 1 72 ? 3.868 0.480 -0.250 1.00 95.56 72 THR A O 1
ATOM 558 N N . LEU A 1 73 ? 2.047 -0.236 0.846 1.00 94.25 73 LEU A N 1
ATOM 559 C CA . LEU A 1 73 ? 2.311 -1.658 0.619 1.00 94.25 73 LEU A CA 1
ATOM 560 C C . LEU A 1 73 ? 2.352 -2.003 -0.876 1.00 94.25 73 LEU A C 1
ATOM 562 O O . LEU A 1 73 ? 3.206 -2.772 -1.312 1.00 94.25 73 LEU A O 1
ATOM 566 N N . ARG A 1 74 ? 1.474 -1.390 -1.681 1.00 94.62 74 ARG A N 1
ATOM 567 C CA . ARG A 1 74 ? 1.493 -1.543 -3.145 1.00 94.62 74 ARG A CA 1
ATOM 568 C C . ARG A 1 74 ? 2.762 -0.969 -3.761 1.00 94.62 74 ARG A C 1
ATOM 570 O O . ARG A 1 74 ? 3.368 -1.629 -4.597 1.00 94.62 74 ARG A O 1
ATOM 577 N N . PHE A 1 75 ? 3.159 0.234 -3.350 1.00 94.25 75 PHE A N 1
ATOM 578 C CA . PHE A 1 75 ? 4.369 0.876 -3.862 1.00 94.25 75 PHE A CA 1
ATOM 579 C C . PHE A 1 75 ? 5.626 0.081 -3.518 1.00 94.25 75 PHE A C 1
ATOM 581 O O . PHE A 1 75 ? 6.440 -0.161 -4.402 1.00 94.25 75 PHE A O 1
ATOM 588 N N . LEU A 1 76 ? 5.743 -0.390 -2.275 1.00 94.12 76 LEU A N 1
ATOM 589 C CA . LEU A 1 76 ? 6.853 -1.244 -1.857 1.00 94.12 76 LEU A CA 1
ATOM 590 C C . LEU A 1 76 ? 6.885 -2.548 -2.648 1.00 94.12 76 LEU A C 1
ATOM 592 O O . LEU A 1 76 ? 7.945 -2.977 -3.082 1.00 94.12 76 LEU A O 1
ATOM 596 N N . ALA A 1 77 ? 5.733 -3.175 -2.872 1.00 91.75 77 ALA A N 1
ATOM 597 C CA . ALA A 1 77 ? 5.694 -4.412 -3.632 1.00 91.75 77 ALA A CA 1
ATOM 598 C C . ALA A 1 77 ? 6.144 -4.223 -5.087 1.00 91.75 77 ALA A C 1
ATOM 600 O O . ALA A 1 77 ? 6.879 -5.059 -5.604 1.00 91.75 77 ALA A O 1
ATOM 601 N N . VAL A 1 78 ? 5.730 -3.131 -5.736 1.00 92.62 78 VAL A N 1
ATOM 602 C CA . VAL A 1 78 ? 6.192 -2.803 -7.092 1.00 92.62 78 VAL A CA 1
ATOM 603 C C . VAL A 1 78 ? 7.695 -2.532 -7.089 1.00 92.62 78 VAL A C 1
ATOM 605 O O . VAL A 1 78 ? 8.406 -3.138 -7.879 1.00 92.62 78 VAL A O 1
ATOM 608 N N . ASP A 1 79 ? 8.186 -1.705 -6.165 1.00 92.19 79 ASP A N 1
ATOM 609 C CA . ASP A 1 79 ? 9.612 -1.375 -6.049 1.00 92.19 79 ASP A CA 1
ATOM 610 C C . ASP A 1 79 ? 10.486 -2.625 -5.851 1.00 92.19 79 ASP A C 1
ATOM 612 O O . ASP A 1 79 ? 11.500 -2.797 -6.524 1.00 92.19 79 ASP A O 1
ATOM 616 N N . GLN A 1 80 ? 10.051 -3.564 -5.006 1.00 90.38 80 GLN A N 1
ATOM 617 C CA . GLN A 1 80 ? 10.771 -4.819 -4.784 1.00 90.38 80 GLN A CA 1
ATOM 618 C C . GLN A 1 80 ? 10.732 -5.757 -5.997 1.00 90.38 80 GLN A C 1
ATOM 620 O O . GLN A 1 80 ? 11.731 -6.413 -6.283 1.00 90.38 80 GLN A O 1
ATOM 625 N N . VAL A 1 81 ? 9.614 -5.822 -6.728 1.00 89.19 81 VAL A N 1
ATOM 626 C CA . VAL A 1 81 ? 9.510 -6.630 -7.958 1.00 89.19 81 VAL A CA 1
ATOM 627 C C . VAL A 1 81 ? 10.404 -6.062 -9.062 1.00 89.19 81 VAL A C 1
ATOM 629 O O . VAL A 1 81 ? 11.111 -6.823 -9.727 1.00 89.19 81 VAL A O 1
ATOM 632 N N . GLU A 1 82 ? 10.429 -4.738 -9.217 1.00 90.19 82 GLU A N 1
ATOM 633 C CA . GLU A 1 82 ? 11.320 -4.047 -10.155 1.00 90.19 82 GLU A CA 1
ATOM 634 C C . GLU A 1 82 ? 12.794 -4.251 -9.776 1.00 90.19 82 GLU A C 1
ATOM 636 O O . GLU A 1 82 ? 13.611 -4.626 -10.621 1.00 90.19 82 GLU A O 1
ATOM 641 N N . ALA A 1 83 ? 13.139 -4.101 -8.492 1.00 92.12 83 ALA A N 1
ATOM 642 C CA . ALA A 1 83 ? 14.491 -4.346 -7.991 1.00 92.12 83 ALA A CA 1
ATOM 643 C C . ALA A 1 83 ? 14.932 -5.808 -8.185 1.00 92.12 83 ALA A C 1
ATOM 645 O O . ALA A 1 83 ? 16.075 -6.068 -8.570 1.00 92.12 83 ALA A O 1
ATOM 646 N N . ALA A 1 84 ? 14.026 -6.767 -7.974 1.00 89.00 84 ALA A N 1
ATOM 647 C CA . ALA A 1 84 ? 14.275 -8.191 -8.186 1.00 89.00 84 ALA A CA 1
ATOM 648 C C . ALA A 1 84 ? 14.295 -8.597 -9.673 1.00 89.00 84 ALA A C 1
ATOM 650 O O . ALA A 1 84 ? 14.716 -9.713 -9.988 1.00 89.00 84 ALA A O 1
ATOM 651 N N . LYS A 1 85 ? 13.846 -7.720 -10.589 1.00 83.69 85 LYS A N 1
ATOM 652 C CA . LYS A 1 85 ? 13.671 -7.979 -12.036 1.00 83.69 85 LYS A CA 1
ATOM 653 C C . LYS A 1 85 ? 12.849 -9.237 -12.338 1.00 83.69 85 LYS A C 1
ATOM 655 O O . LYS A 1 85 ? 13.024 -9.875 -13.377 1.00 83.69 85 LYS A O 1
ATOM 660 N N . SER A 1 86 ? 11.995 -9.637 -11.404 1.00 82.19 86 SER A N 1
ATOM 661 C CA . SER A 1 86 ? 11.277 -10.902 -11.452 1.00 82.19 86 SER A CA 1
ATOM 662 C C . SER A 1 86 ? 10.042 -10.830 -10.572 1.00 82.19 86 SER A C 1
ATOM 664 O O . SER A 1 86 ? 10.093 -10.352 -9.440 1.00 82.19 86 SER A O 1
ATOM 666 N N . GLY A 1 87 ? 8.928 -11.332 -11.095 1.00 81.00 87 GLY A N 1
ATOM 667 C CA . GLY A 1 87 ? 7.662 -11.403 -10.381 1.00 81.00 87 GLY A CA 1
ATOM 668 C C . GLY A 1 87 ? 6.506 -10.772 -11.144 1.00 81.00 87 GLY A C 1
ATOM 669 O O . GLY A 1 87 ? 6.652 -10.245 -12.245 1.00 81.00 87 GLY A O 1
ATOM 670 N N . HIS A 1 88 ? 5.322 -10.872 -10.546 1.00 82.75 88 HIS A N 1
ATOM 671 C CA . HIS A 1 88 ? 4.091 -10.294 -11.069 1.00 82.75 88 HIS A CA 1
ATOM 672 C C . HIS A 1 88 ? 3.601 -9.231 -10.081 1.00 82.75 88 HIS A C 1
ATOM 674 O O . HIS A 1 88 ? 3.084 -9.601 -9.024 1.00 82.75 88 HIS A O 1
ATOM 680 N N . PRO A 1 89 ? 3.704 -7.925 -10.396 1.00 81.44 89 PRO A N 1
ATOM 681 C CA . PRO A 1 89 ? 3.278 -6.864 -9.481 1.00 81.44 89 PRO A CA 1
ATOM 682 C C . PRO A 1 89 ? 1.763 -6.896 -9.213 1.00 81.44 89 PRO A C 1
ATOM 684 O O . PRO A 1 89 ? 1.296 -6.352 -8.216 1.00 81.44 89 PRO A O 1
ATOM 687 N N . GLY A 1 90 ? 0.987 -7.588 -10.058 1.00 83.69 90 GLY A N 1
ATOM 688 C CA . GLY A 1 90 ? -0.461 -7.738 -9.906 1.00 83.69 90 GLY A CA 1
ATOM 689 C C . GLY A 1 90 ? -0.893 -8.519 -8.659 1.00 83.69 90 GLY A C 1
ATOM 690 O O . GLY A 1 90 ? -1.886 -8.152 -8.031 1.00 83.69 90 GLY A O 1
ATOM 691 N N . ALA A 1 91 ? -0.142 -9.549 -8.256 1.00 84.56 91 ALA A N 1
ATOM 692 C CA . ALA A 1 91 ? -0.476 -10.352 -7.078 1.00 84.56 91 ALA A CA 1
ATOM 693 C C . ALA A 1 91 ? -0.433 -9.535 -5.766 1.00 84.56 91 ALA A C 1
ATOM 695 O O . ALA A 1 91 ? -1.439 -9.508 -5.049 1.00 84.56 91 ALA A O 1
ATOM 696 N N . PRO A 1 92 ? 0.652 -8.800 -5.450 1.00 82.62 92 PRO A N 1
ATOM 697 C CA . PRO A 1 92 ? 0.682 -7.970 -4.253 1.00 82.62 92 PRO A CA 1
ATOM 698 C C . PRO A 1 92 ? -0.208 -6.723 -4.360 1.00 82.62 92 PRO A C 1
ATOM 700 O O . PRO A 1 92 ? -0.730 -6.274 -3.340 1.00 82.62 92 PRO A O 1
ATOM 703 N N . LEU A 1 93 ? -0.472 -6.187 -5.561 1.00 8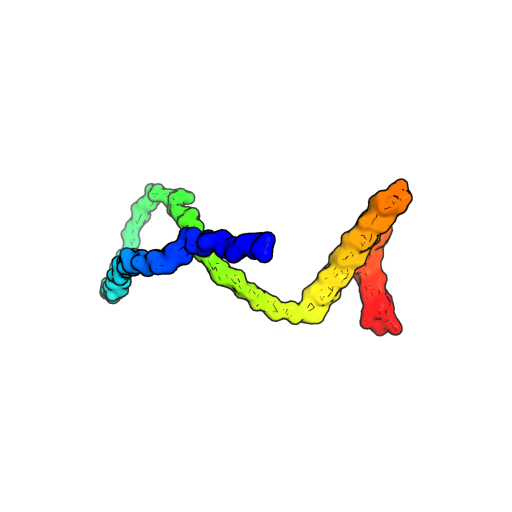8.38 93 LEU A N 1
ATOM 704 C CA . LEU A 1 93 ? -1.390 -5.0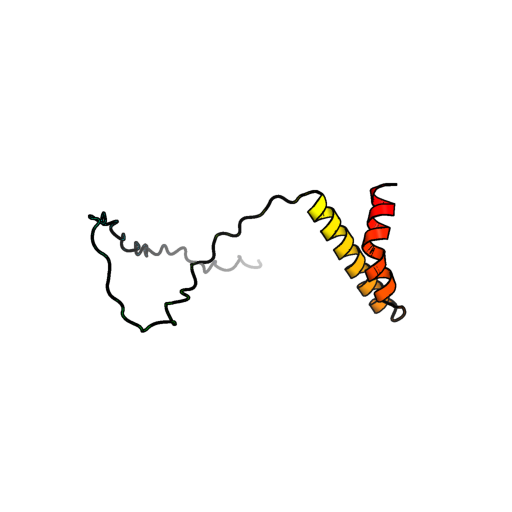48 -5.712 1.00 88.38 93 LEU A CA 1
ATOM 705 C C . LEU A 1 93 ? -2.829 -5.380 -5.294 1.00 88.38 93 LEU A C 1
ATOM 707 O O . LEU A 1 93 ? -3.499 -4.555 -4.656 1.00 88.38 93 LEU A O 1
ATOM 711 N N . GLY A 1 94 ? -3.288 -6.577 -5.671 1.00 88.38 94 GLY A N 1
ATOM 712 C CA . GLY A 1 94 ? -4.622 -7.083 -5.356 1.00 88.38 94 GLY A CA 1
ATOM 713 C C . GLY A 1 94 ? -4.759 -7.542 -3.906 1.00 88.38 94 GLY A C 1
ATOM 714 O O . GLY A 1 94 ? -5.793 -7.301 -3.286 1.00 88.38 94 GLY A O 1
ATOM 715 N N . LEU A 1 95 ? -3.706 -8.143 -3.342 1.00 91.81 95 LEU A N 1
ATOM 716 C CA . LEU A 1 95 ? -3.718 -8.665 -1.971 1.00 91.81 95 LEU A CA 1
ATOM 717 C C . LEU A 1 95 ? -3.374 -7.632 -0.890 1.00 91.81 95 LEU A C 1
ATOM 719 O O . LEU A 1 95 ? -3.661 -7.884 0.279 1.00 91.81 95 LEU A O 1
ATOM 723 N N . ALA A 1 96 ? -2.834 -6.461 -1.243 1.00 93.12 96 ALA A N 1
ATOM 724 C CA . ALA A 1 96 ? -2.489 -5.399 -0.290 1.00 93.12 96 ALA A CA 1
ATOM 725 C C . ALA A 1 96 ? -3.564 -5.087 0.785 1.00 93.12 96 ALA A C 1
ATOM 727 O O . ALA A 1 96 ? -3.203 -5.016 1.961 1.00 93.12 96 ALA A O 1
ATOM 728 N N . PRO A 1 97 ? -4.869 -4.933 0.467 1.00 90.75 97 PRO A N 1
ATOM 729 C CA . PRO A 1 97 ? -5.888 -4.700 1.494 1.00 90.75 97 PRO A CA 1
ATOM 730 C C . PRO A 1 97 ? -6.085 -5.898 2.432 1.00 90.75 97 PRO A C 1
ATOM 732 O O . PRO A 1 97 ? -6.266 -5.698 3.629 1.00 90.75 97 PRO A O 1
ATOM 735 N N . ALA A 1 98 ? -6.017 -7.132 1.923 1.00 92.56 98 ALA A N 1
ATOM 736 C CA . ALA A 1 98 ? -6.145 -8.334 2.746 1.00 92.56 98 ALA A CA 1
ATOM 737 C C . ALA A 1 98 ? -4.947 -8.492 3.696 1.00 92.56 98 ALA A C 1
ATOM 739 O O . ALA A 1 98 ? -5.132 -8.780 4.878 1.00 92.56 98 ALA A O 1
ATOM 740 N N . ALA A 1 99 ? -3.735 -8.225 3.201 1.00 92.12 99 ALA A N 1
ATOM 741 C CA . ALA A 1 99 ? -2.520 -8.221 4.010 1.00 92.12 99 ALA A CA 1
ATOM 742 C C . ALA A 1 99 ? -2.575 -7.162 5.124 1.00 92.12 99 ALA A C 1
ATOM 744 O O . ALA A 1 99 ? -2.240 -7.463 6.269 1.00 92.12 99 ALA A O 1
ATOM 745 N N . HIS A 1 100 ? -3.061 -5.950 4.819 1.00 94.06 100 HIS A N 1
ATOM 746 C CA . HIS A 1 100 ? -3.233 -4.890 5.820 1.00 94.06 100 HIS A CA 1
ATOM 747 C C . HIS A 1 100 ? -4.193 -5.304 6.936 1.00 94.06 100 HIS A C 1
ATOM 749 O O . HIS A 1 100 ? -3.887 -5.105 8.108 1.00 94.06 100 HIS A O 1
ATOM 755 N N . VAL A 1 101 ? -5.339 -5.910 6.606 1.00 93.81 101 VAL A N 1
ATOM 756 C CA . VAL A 1 101 ? -6.292 -6.379 7.629 1.00 93.81 101 VAL A CA 1
ATOM 757 C C . VAL A 1 101 ? -5.685 -7.483 8.487 1.00 93.81 101 VAL A C 1
ATOM 759 O O . VAL A 1 101 ? -5.798 -7.411 9.707 1.00 93.81 101 VAL A O 1
ATOM 762 N N . LEU A 1 102 ? -5.024 -8.467 7.871 1.00 94.19 102 LEU A N 1
ATOM 763 C CA . LEU A 1 102 ? -4.415 -9.575 8.604 1.00 94.19 102 LEU A CA 1
ATOM 764 C C . LEU A 1 102 ? -3.381 -9.074 9.619 1.00 94.19 102 LEU A C 1
ATOM 766 O O . LEU A 1 102 ? -3.393 -9.526 10.751 1.00 94.19 102 LEU A O 1
ATOM 770 N N . TRP A 1 103 ? -2.539 -8.119 9.225 1.00 92.69 103 TRP A N 1
ATOM 771 C CA . TRP A 1 103 ? -1.457 -7.606 10.068 1.00 92.69 103 TRP A CA 1
ATOM 772 C C . TRP A 1 103 ? -1.896 -6.548 11.091 1.00 92.69 103 TRP A C 1
ATOM 774 O O . TRP A 1 103 ? -1.289 -6.400 12.144 1.00 92.69 103 TRP A O 1
ATOM 784 N N . SER A 1 104 ? -2.917 -5.748 10.776 1.00 89.62 104 SER A N 1
ATOM 785 C CA . SER A 1 104 ? -3.358 -4.658 11.664 1.00 89.62 104 SER A CA 1
ATOM 786 C C . SER A 1 104 ? -4.396 -5.088 12.699 1.00 89.62 104 SER A C 1
ATOM 788 O O . SER A 1 104 ? -4.651 -4.340 13.645 1.00 89.62 104 SER A O 1
ATOM 790 N N . ARG A 1 105 ? -5.045 -6.245 12.509 1.00 84.69 105 ARG A N 1
ATOM 791 C CA . ARG A 1 105 ? -6.172 -6.698 13.342 1.00 84.69 105 ARG A CA 1
ATOM 792 C C . ARG A 1 105 ? -5.904 -7.981 14.122 1.00 84.69 105 ARG A C 1
ATOM 794 O O . ARG A 1 105 ? -6.677 -8.248 15.041 1.00 84.69 105 ARG A O 1
ATOM 801 N N . PHE A 1 106 ? -4.862 -8.731 13.775 1.00 80.62 106 PHE A N 1
ATOM 802 C CA . PHE A 1 106 ? -4.455 -9.970 14.437 1.00 80.62 106 PHE A CA 1
ATOM 803 C C . PHE A 1 106 ? -2.974 -9.900 14.793 1.00 80.62 106 PHE A C 1
ATOM 805 O O . PHE A 1 106 ? -2.629 -10.422 15.874 1.00 80.62 106 PHE A O 1
#

Radius of gyration: 30.9 Å; chains: 1; bounding box: 86×64×40 Å

Secondary structure (DSSP, 8-state):
--PPPP-------------PPP--------------------S--------PPP--PPPPPHHHHHHHHHHHHHHHHHHHHHHHT-S-THHHHHHHHHHHHHHHH-